Protein AF-A0A2U1PZA4-F1 (afdb_monomer_lite)

Radius of gyration: 22.3 Å; chains: 1; bounding box: 53×16×63 Å

Structure (mmCIF, N/CA/C/O backbone):
data_AF-A0A2U1PZA4-F1
#
_entry.id   AF-A0A2U1PZA4-F1
#
loop_
_atom_site.group_PDB
_atom_site.id
_atom_site.type_symbol
_atom_site.label_atom_id
_atom_site.label_alt_id
_atom_site.label_comp_id
_atom_site.label_asym_id
_atom_site.label_entity_id
_atom_site.label_seq_id
_atom_site.pdbx_PDB_ins_code
_atom_site.Cartn_x
_atom_site.Cartn_y
_atom_site.Cartn_z
_atom_site.occupancy
_atom_site.B_iso_or_equiv
_atom_site.auth_seq_id
_atom_site.auth_comp_id
_atom_site.auth_asym_id
_atom_site.auth_atom_id
_atom_site.pdbx_PDB_model_num
ATOM 1 N N . MET A 1 1 ? 28.148 1.406 -25.737 1.00 70.81 1 MET A N 1
ATOM 2 C CA . MET A 1 1 ? 27.296 2.391 -25.024 1.00 70.81 1 MET A CA 1
ATOM 3 C C . MET A 1 1 ? 25.909 1.840 -24.650 1.00 70.81 1 MET A C 1
ATOM 5 O O . MET A 1 1 ? 25.524 2.028 -23.500 1.00 70.81 1 MET A O 1
ATOM 9 N N . PRO A 1 2 ? 25.186 1.091 -25.512 1.00 79.25 2 PRO A N 1
ATOM 10 C CA . PRO A 1 2 ? 23.846 0.585 -25.169 1.00 79.25 2 PRO A CA 1
ATOM 11 C C . PRO A 1 2 ? 23.820 -0.432 -24.004 1.00 79.25 2 PRO A C 1
ATOM 13 O O . PRO A 1 2 ? 22.875 -0.420 -23.222 1.00 79.25 2 PRO A O 1
ATOM 16 N N . LYS A 1 3 ? 24.905 -1.209 -23.793 1.00 84.19 3 LYS A N 1
ATOM 17 C CA . LYS A 1 3 ? 25.097 -2.114 -22.619 1.00 84.19 3 LYS A CA 1
ATOM 18 C C . LYS A 1 3 ? 25.020 -1.372 -21.299 1.00 84.19 3 LYS A C 1
ATOM 20 O O . LYS A 1 3 ? 24.305 -1.799 -20.403 1.00 84.19 3 LYS A O 1
ATOM 25 N N . LEU A 1 4 ? 25.702 -0.235 -21.218 1.00 89.50 4 LEU A N 1
ATOM 26 C CA . LEU A 1 4 ? 25.713 0.591 -20.020 1.00 89.50 4 LEU A CA 1
ATOM 27 C C . LEU A 1 4 ? 24.340 1.227 -19.759 1.00 89.50 4 LEU A C 1
ATOM 29 O O . LEU A 1 4 ? 23.856 1.219 -18.635 1.00 89.50 4 LEU A O 1
ATOM 33 N N . LEU A 1 5 ? 23.675 1.735 -20.800 1.00 90.81 5 LEU A N 1
ATOM 34 C CA . LEU A 1 5 ? 22.343 2.324 -20.643 1.00 90.81 5 LEU A CA 1
ATOM 35 C C . LEU A 1 5 ? 21.302 1.277 -20.217 1.00 90.81 5 LEU A C 1
ATOM 37 O O . LEU A 1 5 ? 20.452 1.553 -19.371 1.00 90.81 5 LEU A O 1
ATOM 41 N N . PHE A 1 6 ? 21.385 0.064 -20.768 1.00 92.25 6 PHE A N 1
ATOM 42 C CA . PHE A 1 6 ? 20.501 -1.034 -20.395 1.00 92.25 6 PHE A CA 1
ATOM 43 C C . PHE A 1 6 ? 20.656 -1.417 -18.917 1.00 92.25 6 PHE A C 1
ATOM 45 O O . PHE A 1 6 ? 19.646 -1.549 -18.223 1.00 92.25 6 PHE A O 1
ATOM 52 N N . THR A 1 7 ? 21.895 -1.544 -18.423 1.00 92.81 7 THR A N 1
ATOM 53 C CA . THR A 1 7 ? 22.165 -1.883 -17.015 1.00 92.81 7 THR A CA 1
ATOM 54 C C . THR A 1 7 ? 21.759 -0.762 -16.061 1.00 92.81 7 THR A C 1
ATOM 56 O O . THR A 1 7 ? 21.191 -1.035 -15.006 1.00 92.81 7 THR A O 1
ATOM 59 N N . MET A 1 8 ? 21.952 0.508 -16.436 1.00 95.06 8 MET A N 1
ATOM 60 C CA . MET A 1 8 ? 21.462 1.647 -15.646 1.00 95.06 8 MET A CA 1
ATOM 61 C C . MET A 1 8 ? 19.935 1.623 -15.499 1.00 95.06 8 MET A C 1
ATOM 63 O O . MET A 1 8 ? 19.414 1.773 -14.392 1.00 95.06 8 MET A O 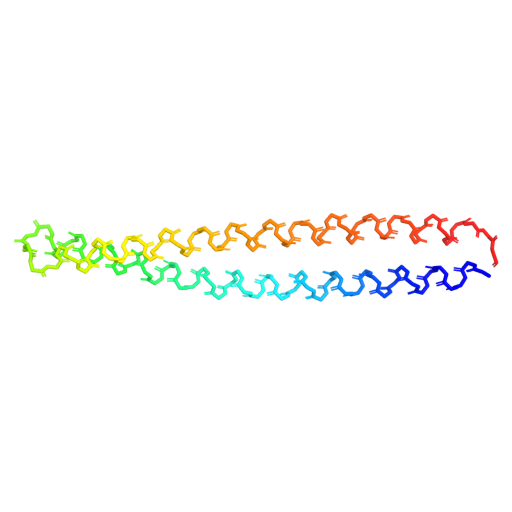1
ATOM 67 N N . LEU A 1 9 ? 19.213 1.380 -16.597 1.00 95.44 9 LEU A N 1
ATOM 68 C CA . LEU A 1 9 ? 17.757 1.236 -16.574 1.00 95.44 9 LEU A CA 1
ATOM 69 C C . LEU A 1 9 ? 17.321 0.012 -15.762 1.00 95.44 9 LEU A C 1
ATOM 71 O O . LEU A 1 9 ? 16.341 0.079 -15.023 1.00 95.44 9 LEU A O 1
ATOM 75 N N . GLU A 1 10 ? 18.046 -1.101 -15.855 1.00 95.81 10 GLU A N 1
ATOM 76 C CA . GLU A 1 10 ? 17.763 -2.291 -15.054 1.00 95.81 10 GLU A CA 1
ATOM 77 C C . GLU A 1 10 ? 17.889 -2.018 -13.554 1.00 95.81 10 GLU A C 1
ATOM 79 O O . GLU A 1 10 ? 16.988 -2.374 -12.789 1.00 95.81 10 GLU A O 1
ATOM 84 N N . ASN A 1 11 ? 18.947 -1.319 -13.145 1.00 96.88 11 ASN A N 1
ATOM 85 C CA . ASN A 1 11 ?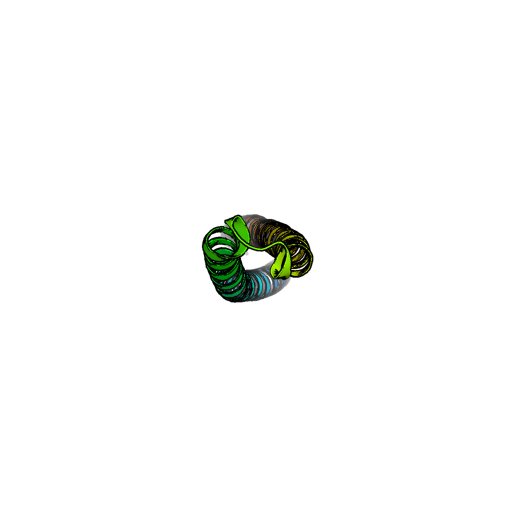 19.147 -0.918 -11.759 1.00 96.88 11 ASN A CA 1
ATOM 86 C C . ASN A 1 11 ? 18.025 0.012 -11.275 1.00 96.88 11 ASN A C 1
ATOM 88 O O . ASN A 1 11 ? 17.430 -0.251 -10.229 1.00 96.88 11 ASN A O 1
ATOM 92 N N . GLU A 1 12 ? 17.656 1.040 -12.054 1.00 96.94 12 GLU A N 1
ATOM 93 C CA . GLU A 1 12 ? 16.532 1.929 -11.711 1.00 96.94 12 GLU 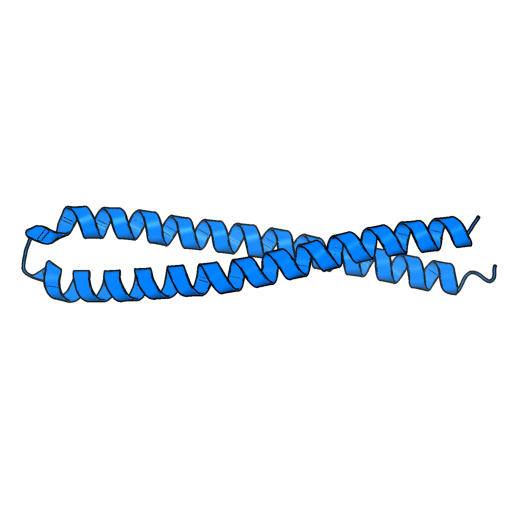A CA 1
ATOM 94 C C . GLU A 1 12 ? 15.223 1.132 -11.565 1.00 96.94 12 GLU A C 1
ATOM 96 O O . GLU A 1 12 ? 14.481 1.310 -10.596 1.00 96.94 12 GLU A O 1
ATOM 101 N N . ARG A 1 13 ? 14.951 0.199 -12.488 1.00 96.88 13 ARG A N 1
ATOM 102 C CA . ARG A 1 13 ? 13.765 -0.671 -12.446 1.00 96.88 13 ARG A CA 1
ATOM 103 C C . ARG A 1 13 ? 13.737 -1.520 -11.179 1.00 96.88 13 ARG A C 1
ATOM 105 O O . ARG A 1 13 ? 12.686 -1.642 -10.554 1.00 96.88 13 ARG A O 1
ATOM 112 N N . ASN A 1 14 ? 14.868 -2.116 -10.813 1.00 97.44 14 ASN A N 1
ATOM 113 C CA . ASN A 1 14 ? 14.971 -2.990 -9.649 1.00 97.44 14 ASN A CA 1
ATOM 114 C C . ASN A 1 14 ? 14.775 -2.206 -8.345 1.00 97.44 14 ASN A C 1
ATOM 116 O O . ASN A 1 14 ? 14.023 -2.659 -7.484 1.00 97.44 14 ASN A O 1
ATOM 120 N N . ILE A 1 15 ? 15.328 -0.992 -8.246 1.00 97.69 15 ILE A N 1
ATOM 121 C CA . ILE A 1 15 ? 15.081 -0.082 -7.116 1.00 97.69 15 ILE A CA 1
ATOM 122 C C . ILE A 1 15 ? 13.584 0.237 -6.999 1.00 97.69 15 ILE A C 1
ATOM 124 O O . ILE A 1 15 ? 13.005 0.107 -5.921 1.00 97.69 15 ILE A O 1
ATOM 128 N N . LYS A 1 16 ? 12.919 0.603 -8.107 1.00 97.44 16 LYS A N 1
ATOM 129 C CA . LYS A 1 16 ? 11.477 0.915 -8.085 1.00 97.44 16 LYS A CA 1
ATOM 130 C C . LYS A 1 16 ? 10.608 -0.296 -7.749 1.00 97.44 16 LYS A C 1
ATOM 132 O O . LYS A 1 16 ? 9.622 -0.132 -7.039 1.00 97.44 16 LYS A O 1
ATOM 137 N N . ARG A 1 17 ? 10.974 -1.500 -8.199 1.00 96.62 17 ARG A N 1
ATOM 138 C CA . ARG A 1 17 ? 10.299 -2.751 -7.807 1.00 96.62 17 ARG A CA 1
ATOM 139 C C . ARG A 1 17 ? 10.493 -3.075 -6.328 1.00 96.62 17 ARG A C 1
ATOM 141 O O . ARG A 1 17 ? 9.561 -3.548 -5.694 1.00 96.62 17 ARG A O 1
ATOM 148 N N . SER A 1 18 ? 11.683 -2.830 -5.782 1.00 97.75 18 SER A N 1
ATOM 149 C CA . SER A 1 18 ? 11.938 -3.032 -4.354 1.00 97.75 18 SER A CA 1
ATOM 150 C C . SER A 1 18 ? 11.076 -2.097 -3.505 1.00 97.75 18 SER A C 1
ATOM 152 O O . SER A 1 18 ? 10.379 -2.563 -2.610 1.00 97.75 18 SER A O 1
ATOM 154 N N . ALA A 1 19 ? 11.048 -0.805 -3.847 1.00 97.56 19 ALA A N 1
ATOM 155 C CA . ALA A 1 19 ? 10.210 0.178 -3.161 1.00 97.56 19 ALA A CA 1
ATOM 156 C C . ALA A 1 19 ? 8.709 -0.149 -3.284 1.00 97.56 19 ALA A C 1
ATOM 158 O O . ALA A 1 19 ? 7.971 -0.056 -2.312 1.00 97.56 19 ALA A O 1
ATOM 159 N N . GLU A 1 20 ? 8.247 -0.583 -4.461 1.00 98.00 20 GLU A N 1
ATOM 160 C CA . GLU A 1 20 ? 6.859 -1.019 -4.674 1.00 98.00 20 GLU A CA 1
ATOM 161 C C . GLU A 1 20 ? 6.462 -2.172 -3.741 1.00 98.00 20 GLU A C 1
ATOM 163 O O . GLU A 1 20 ? 5.410 -2.097 -3.105 1.00 98.00 20 GLU A O 1
ATOM 168 N N . LYS A 1 21 ? 7.321 -3.189 -3.596 1.00 97.88 21 LYS A N 1
ATOM 169 C CA . LYS A 1 21 ? 7.099 -4.304 -2.663 1.00 97.88 21 LYS A CA 1
ATOM 170 C C . LYS A 1 21 ? 7.041 -3.843 -1.210 1.00 97.88 21 LYS A C 1
ATOM 172 O O . LYS A 1 21 ? 6.196 -4.321 -0.457 1.00 97.88 21 LYS A O 1
ATOM 177 N N . GLU A 1 22 ? 7.919 -2.924 -0.823 1.00 98.12 22 GLU A N 1
ATOM 178 C CA . GLU A 1 22 ? 7.941 -2.355 0.525 1.00 98.12 22 GLU A CA 1
ATOM 179 C C . GLU A 1 22 ? 6.653 -1.578 0.825 1.00 98.12 22 GLU A C 1
ATOM 181 O O . GLU A 1 22 ? 6.016 -1.819 1.851 1.00 98.12 22 GLU A O 1
ATOM 186 N N . TYR A 1 23 ? 6.195 -0.735 -0.107 1.00 98.12 23 TYR A N 1
ATOM 187 C CA . TYR A 1 23 ? 4.909 -0.050 0.027 1.00 98.12 23 TYR A CA 1
ATOM 188 C C . TYR A 1 23 ? 3.744 -1.037 0.100 1.00 98.12 23 TYR A C 1
ATOM 190 O O . TYR A 1 23 ? 2.870 -0.874 0.944 1.00 98.12 23 TYR A O 1
ATOM 198 N N . SER A 1 24 ? 3.736 -2.088 -0.725 1.00 97.94 24 SER A N 1
ATOM 199 C CA . SER A 1 24 ? 2.712 -3.139 -0.668 1.00 97.94 24 SER A CA 1
ATOM 200 C C . SER A 1 24 ? 2.673 -3.846 0.690 1.00 97.94 24 SER A C 1
ATOM 202 O O . SER A 1 24 ? 1.586 -4.055 1.229 1.00 97.94 24 SER A O 1
ATOM 204 N N . LYS A 1 25 ? 3.837 -4.158 1.273 1.00 98.19 25 LYS A N 1
ATOM 205 C CA . LYS A 1 25 ? 3.929 -4.734 2.620 1.00 98.19 25 LYS A CA 1
ATOM 206 C C . LYS A 1 25 ? 3.357 -3.776 3.669 1.00 98.19 25 LYS A C 1
ATOM 208 O O . LYS A 1 25 ? 2.477 -4.173 4.427 1.00 98.19 25 LYS A O 1
ATOM 213 N N . LYS A 1 26 ? 3.793 -2.512 3.655 1.00 97.81 26 LYS A N 1
ATOM 214 C CA . LYS A 1 26 ? 3.350 -1.505 4.628 1.00 97.81 26 LYS A CA 1
ATOM 215 C C . LYS A 1 26 ? 1.848 -1.212 4.525 1.00 97.81 26 LYS A C 1
ATOM 217 O O . LYS A 1 26 ? 1.182 -1.089 5.543 1.00 97.81 26 LYS A O 1
ATOM 222 N N . ILE A 1 27 ? 1.286 -1.179 3.313 1.00 98.06 27 ILE A N 1
ATOM 223 C CA . ILE A 1 27 ? -0.170 -1.077 3.099 1.00 98.06 27 ILE A CA 1
ATOM 224 C C . ILE A 1 27 ? -0.897 -2.263 3.747 1.00 98.06 27 ILE A C 1
ATOM 226 O O . ILE A 1 27 ? -1.944 -2.078 4.361 1.00 98.06 27 ILE A O 1
ATOM 230 N N . GLY A 1 28 ? -0.367 -3.482 3.614 1.00 97.25 28 GLY A N 1
ATOM 231 C CA . GLY A 1 28 ? -0.940 -4.667 4.256 1.00 97.25 28 GLY A CA 1
ATOM 232 C C . GLY A 1 28 ? -0.963 -4.554 5.781 1.00 97.25 28 GLY A C 1
ATOM 233 O O . GLY A 1 28 ? -2.002 -4.784 6.394 1.00 97.25 28 GLY A O 1
ATOM 234 N N . GLU A 1 29 ? 0.154 -4.141 6.381 1.00 96.56 29 GLU A N 1
ATOM 235 C CA . GLU A 1 29 ? 0.272 -3.919 7.829 1.00 96.56 29 GLU A CA 1
ATOM 236 C C . GLU A 1 29 ? -0.699 -2.830 8.313 1.00 96.56 29 GLU A C 1
ATOM 238 O O . GLU A 1 29 ? -1.473 -3.060 9.243 1.00 96.56 29 GLU A O 1
ATOM 243 N N . MET A 1 30 ? -0.743 -1.684 7.630 1.00 96.12 30 MET A N 1
ATOM 244 C CA . MET A 1 30 ? -1.643 -0.576 7.968 1.00 96.12 30 MET A CA 1
ATOM 245 C C . MET A 1 30 ? -3.122 -0.952 7.842 1.00 96.12 30 MET A C 1
ATOM 247 O O . MET A 1 30 ? -3.916 -0.581 8.698 1.00 96.12 30 MET A O 1
ATOM 251 N N . ASN A 1 31 ? -3.510 -1.744 6.838 1.00 96.44 31 ASN A N 1
ATOM 252 C CA . ASN A 1 31 ? -4.894 -2.216 6.715 1.00 96.44 31 ASN A CA 1
ATOM 253 C C . ASN A 1 31 ? -5.324 -3.091 7.902 1.00 96.44 31 ASN A C 1
ATOM 255 O O . ASN A 1 31 ? -6.484 -3.042 8.311 1.00 96.44 31 ASN A O 1
ATOM 259 N N . ILE A 1 32 ? -4.406 -3.879 8.475 1.00 95.50 32 ILE A N 1
ATOM 260 C CA . ILE A 1 32 ? -4.686 -4.657 9.689 1.00 95.50 32 ILE A CA 1
ATOM 261 C C . ILE A 1 32 ? -4.930 -3.712 10.872 1.00 95.50 32 ILE A C 1
ATOM 263 O O . ILE A 1 32 ? -5.867 -3.932 11.640 1.00 95.50 32 ILE A O 1
ATOM 267 N N . HIS A 1 33 ? -4.114 -2.663 11.018 1.00 93.12 33 HIS A N 1
ATOM 268 C CA . HIS A 1 33 ? -4.291 -1.653 12.066 1.00 93.12 33 HIS A CA 1
ATOM 269 C C . HIS A 1 33 ? -5.608 -0.888 11.914 1.00 93.12 33 HIS A C 1
ATOM 271 O O . HIS A 1 33 ? -6.396 -0.864 12.861 1.00 93.12 33 HIS A O 1
ATOM 277 N N . LEU A 1 34 ? -5.896 -0.391 10.710 1.00 95.94 34 LEU A N 1
ATOM 278 C CA . LEU A 1 34 ? -7.134 0.308 10.384 1.00 95.94 34 LEU A CA 1
ATOM 279 C C . LEU A 1 34 ? -8.358 -0.553 10.710 1.00 95.94 34 LEU A C 1
ATOM 281 O O . LEU A 1 34 ? -9.303 -0.092 11.348 1.00 95.94 34 LEU A O 1
ATOM 285 N N . LYS A 1 35 ? -8.327 -1.836 10.325 1.00 95.69 35 LYS A N 1
ATOM 286 C CA . LYS A 1 35 ? -9.416 -2.774 10.606 1.00 95.69 35 LYS A CA 1
ATOM 287 C C . LYS A 1 35 ? -9.632 -2.957 12.109 1.00 95.69 35 LYS A C 1
ATOM 289 O O . LYS A 1 35 ? -10.765 -2.845 12.564 1.00 95.69 35 LYS A O 1
ATOM 294 N N . LYS A 1 36 ? -8.558 -3.169 12.876 1.00 94.38 36 LYS A N 1
ATOM 295 C CA . LYS A 1 36 ? -8.636 -3.286 14.341 1.00 94.38 36 LYS A CA 1
ATOM 296 C C . LYS A 1 36 ? -9.214 -2.023 14.981 1.00 94.38 36 LYS A C 1
ATOM 298 O O . LYS A 1 36 ? -10.113 -2.139 15.804 1.00 94.38 36 LYS A O 1
ATOM 303 N N . ARG A 1 37 ? -8.752 -0.829 14.587 1.00 93.19 37 ARG A N 1
ATOM 304 C CA . ARG A 1 37 ? -9.298 0.440 15.106 1.00 93.19 37 ARG A CA 1
ATOM 305 C C . ARG A 1 37 ? -10.766 0.623 14.728 1.00 93.19 37 ARG A C 1
ATOM 307 O O . ARG A 1 37 ? -11.556 1.023 15.573 1.00 93.19 37 ARG A O 1
ATOM 314 N N . SER A 1 38 ? -11.146 0.278 13.497 1.00 94.56 38 SER A N 1
ATOM 315 C CA . SER A 1 38 ? -12.541 0.319 13.040 1.00 94.56 38 SER A CA 1
ATOM 316 C C . SER A 1 38 ? -13.449 -0.600 13.863 1.00 94.56 38 SER A C 1
ATOM 318 O O . SER A 1 38 ? -14.574 -0.223 14.183 1.00 94.56 38 SER A O 1
ATOM 320 N N . ASP A 1 39 ? -12.968 -1.789 14.229 1.00 93.94 39 ASP A N 1
ATOM 321 C CA . ASP A 1 39 ? -13.731 -2.727 15.054 1.00 93.94 39 ASP A CA 1
ATOM 322 C C . ASP A 1 39 ? -13.892 -2.198 16.492 1.00 93.94 39 ASP A C 1
ATOM 324 O O . ASP A 1 39 ? -15.011 -2.173 17.002 1.00 93.94 39 ASP A O 1
ATOM 328 N N . VAL A 1 40 ? -12.831 -1.641 17.091 1.00 91.69 40 VAL A N 1
ATOM 329 C CA . VAL A 1 40 ? -12.912 -0.983 18.411 1.00 91.69 40 VAL A CA 1
ATOM 330 C C . VAL A 1 40 ? -13.850 0.229 18.384 1.00 91.69 40 VAL A C 1
ATOM 332 O O . VAL A 1 40 ? -14.648 0.397 19.302 1.00 91.69 40 VAL A O 1
ATOM 335 N N . LEU A 1 41 ? -13.816 1.056 17.332 1.00 91.19 41 LEU A N 1
ATOM 336 C CA . LEU A 1 41 ? -14.735 2.192 17.186 1.00 91.19 41 LEU A CA 1
ATOM 337 C C . LEU A 1 41 ? -16.200 1.750 17.204 1.00 91.19 41 LEU A C 1
ATOM 339 O O . LEU A 1 41 ? -17.015 2.394 17.855 1.00 91.19 41 LEU A O 1
ATOM 343 N N . LYS A 1 42 ? -16.531 0.644 16.530 1.00 90.50 42 LYS A N 1
ATOM 344 C CA . LYS A 1 42 ? -17.897 0.099 16.521 1.00 90.50 42 LYS A CA 1
ATOM 345 C C . LYS A 1 42 ? -18.313 -0.423 17.889 1.00 90.50 42 LYS A C 1
ATOM 347 O O . LYS A 1 42 ? -19.444 -0.197 18.304 1.00 90.50 42 LYS A O 1
ATOM 352 N N . GLU A 1 43 ? -17.416 -1.108 18.593 1.00 88.81 43 GLU A N 1
ATOM 353 C CA . GLU A 1 43 ? -17.682 -1.568 19.960 1.00 88.81 43 GLU A CA 1
ATOM 354 C C . GLU A 1 43 ? -17.913 -0.385 20.909 1.00 88.81 43 GLU A C 1
ATOM 356 O O . GLU A 1 43 ? -18.880 -0.384 21.673 1.00 88.81 43 GLU A O 1
ATOM 361 N N . LEU A 1 44 ? -17.081 0.655 20.811 1.00 86.00 44 LEU A N 1
ATOM 362 C CA . LEU A 1 44 ? -17.234 1.884 21.588 1.00 86.00 44 LEU A CA 1
ATOM 363 C C . LEU A 1 44 ? -18.499 2.660 21.223 1.00 86.00 44 LEU A C 1
ATOM 365 O O . LEU A 1 44 ? -19.093 3.259 22.108 1.00 86.00 44 LEU A O 1
ATOM 369 N N . GLU A 1 45 ? -18.943 2.645 19.969 1.00 84.50 45 GLU A N 1
ATOM 370 C CA . GLU A 1 45 ? -20.215 3.256 19.575 1.00 84.50 45 GLU A CA 1
ATOM 371 C C . GLU A 1 45 ? -21.398 2.519 20.222 1.00 84.50 45 GLU A C 1
ATOM 373 O O . GLU A 1 45 ? -22.277 3.147 20.806 1.00 84.50 45 GLU A O 1
ATOM 378 N N . VAL A 1 46 ? -21.375 1.182 20.234 1.00 82.06 46 VAL A N 1
ATOM 379 C CA . VAL A 1 46 ? -22.420 0.358 20.869 1.00 82.06 46 VAL A CA 1
ATOM 380 C C . VAL A 1 46 ? -22.450 0.538 22.393 1.00 82.06 46 VAL A C 1
ATOM 382 O O . VAL A 1 46 ? -23.523 0.700 22.972 1.00 82.06 46 VAL A O 1
ATOM 385 N N . ILE A 1 47 ? -21.289 0.518 23.054 1.00 76.94 47 ILE A N 1
ATOM 386 C CA . ILE A 1 47 ? -21.177 0.633 24.519 1.00 76.94 47 ILE A CA 1
ATOM 387 C C . ILE A 1 47 ? -21.375 2.094 24.966 1.00 76.94 47 ILE A C 1
ATOM 389 O O . ILE A 1 47 ? -22.124 2.386 25.904 1.00 76.94 47 ILE A O 1
ATOM 393 N N . GLY A 1 48 ? -20.721 3.019 24.266 1.00 63.06 48 GLY A N 1
ATOM 394 C CA . GLY A 1 48 ? -20.664 4.453 24.547 1.00 63.06 48 GLY A CA 1
ATOM 395 C C . GLY A 1 48 ? -21.926 5.230 24.177 1.00 63.06 48 GLY A C 1
ATOM 396 O O . GLY A 1 48 ? -22.141 6.296 24.746 1.00 63.06 48 GLY A O 1
ATOM 397 N N . CYS A 1 49 ? -22.831 4.689 23.348 1.00 56.62 49 CYS A N 1
ATOM 398 C CA . CYS A 1 49 ? -24.163 5.278 23.127 1.00 56.62 49 CYS A CA 1
ATOM 399 C C . CYS A 1 49 ? -24.986 5.452 24.422 1.00 56.62 49 CYS A C 1
ATOM 401 O O . CYS A 1 49 ? -25.985 6.168 24.417 1.00 56.62 49 CYS A O 1
ATOM 403 N N . SER A 1 50 ? -24.583 4.809 25.525 1.00 59.00 50 SER A N 1
ATOM 404 C CA . SER A 1 50 ? -25.271 4.857 26.822 1.00 59.00 50 SER A CA 1
ATOM 405 C C . SER A 1 50 ? -24.501 5.582 27.932 1.00 59.00 50 SER A C 1
ATOM 407 O O . SER A 1 50 ? -25.088 5.913 28.961 1.00 59.00 50 SER A O 1
ATOM 409 N N . THR A 1 51 ? -23.197 5.821 27.759 1.00 61.03 51 THR A N 1
ATOM 410 C CA . THR A 1 51 ? -22.321 6.317 28.828 1.00 61.03 51 THR A CA 1
ATOM 411 C C . THR A 1 51 ? -21.289 7.301 28.277 1.00 61.03 51 THR A C 1
ATOM 413 O O . THR A 1 51 ? -20.417 6.933 27.495 1.00 61.03 51 THR A O 1
ATOM 416 N N . ASP A 1 52 ? -21.326 8.552 28.755 1.00 74.69 52 ASP A N 1
ATOM 417 C CA . ASP A 1 52 ? -20.350 9.614 28.424 1.00 74.69 52 ASP A CA 1
ATOM 418 C C . ASP A 1 52 ? -18.892 9.261 28.799 1.00 74.69 52 ASP A C 1
ATOM 420 O O . ASP A 1 52 ? -17.955 9.971 28.441 1.00 74.69 52 ASP A O 1
ATOM 424 N N . ILE A 1 53 ? -18.695 8.141 29.498 1.00 75.00 53 ILE A N 1
ATOM 425 C CA . ILE A 1 53 ? -17.428 7.644 30.043 1.00 75.00 53 ILE A CA 1
ATOM 426 C C . ILE A 1 53 ? -16.360 7.453 28.953 1.00 75.00 53 ILE A C 1
ATOM 428 O O . ILE A 1 53 ? -15.184 7.695 29.207 1.00 75.00 53 ILE A O 1
ATOM 432 N N . PHE A 1 54 ? -16.749 7.049 27.739 1.00 81.44 54 PHE A N 1
ATOM 433 C CA . PHE A 1 54 ? -15.801 6.726 26.661 1.00 81.44 54 PHE A CA 1
ATOM 434 C C . PHE A 1 54 ? -15.720 7.775 25.551 1.00 81.44 54 PHE A C 1
ATOM 436 O O . PHE A 1 54 ? -15.028 7.562 24.555 1.00 81.44 54 PHE A O 1
ATOM 443 N N . LYS A 1 55 ? -16.398 8.915 25.708 1.00 82.88 55 LYS A N 1
ATOM 444 C CA . LYS A 1 55 ? -16.52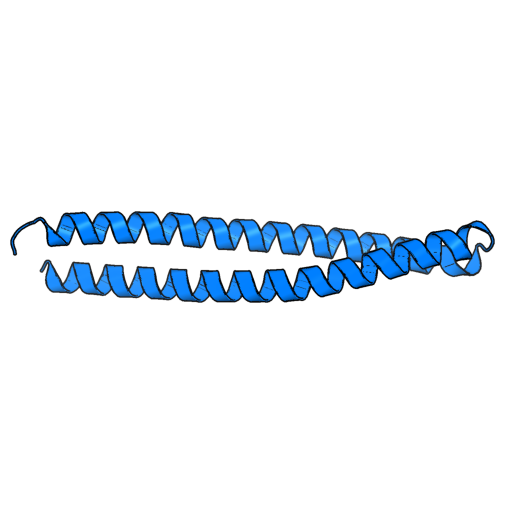3 9.921 24.648 1.00 82.88 55 LYS A CA 1
ATOM 445 C C . LYS A 1 55 ? -15.170 10.467 24.180 1.00 82.88 55 LYS A C 1
ATOM 447 O O . LYS A 1 55 ? -14.944 10.583 22.981 1.00 82.88 55 LYS A O 1
ATOM 452 N N . GLU A 1 56 ? -14.264 10.758 25.110 1.00 85.69 56 GLU A N 1
ATOM 453 C CA . GLU A 1 56 ? -12.926 11.275 24.789 1.00 85.69 56 GLU A CA 1
ATOM 454 C C . GLU A 1 56 ? -12.078 10.243 24.027 1.00 85.69 56 GLU A C 1
ATOM 456 O O . GLU A 1 56 ? -11.494 10.562 22.994 1.00 85.69 56 GLU A O 1
ATOM 461 N N . TYR A 1 57 ? -12.081 8.983 24.474 1.00 85.25 57 TYR A N 1
ATOM 462 C CA . TYR A 1 57 ? -11.375 7.890 23.797 1.00 85.25 57 TYR A CA 1
ATOM 463 C C . TYR A 1 57 ? -11.929 7.605 22.401 1.00 85.25 57 TYR A C 1
ATOM 465 O O . TYR A 1 57 ? -11.167 7.321 21.481 1.00 85.25 57 TYR A O 1
ATOM 473 N N . TYR A 1 58 ? -13.247 7.689 22.237 1.00 87.88 58 TYR A N 1
ATOM 474 C CA . TYR A 1 58 ? -13.903 7.496 20.950 1.00 87.88 58 TYR A CA 1
ATOM 475 C C . TYR A 1 58 ? -13.506 8.579 19.938 1.00 87.88 58 TYR A C 1
ATOM 477 O O . TYR A 1 58 ? -13.163 8.258 18.800 1.00 87.88 58 TYR A O 1
ATOM 485 N N . GLU A 1 59 ? -13.489 9.849 20.352 1.00 89.12 59 GLU A N 1
ATOM 486 C CA . GLU A 1 59 ? -13.058 10.947 19.481 1.00 89.12 59 GLU A CA 1
ATOM 487 C C . GLU A 1 59 ? -11.556 10.879 19.164 1.00 89.12 59 GLU A C 1
ATOM 489 O O . GLU A 1 59 ? -11.174 11.069 18.010 1.00 89.12 59 GLU A O 1
ATOM 494 N N . LEU A 1 60 ? -10.705 10.507 20.129 1.00 90.69 60 LEU A N 1
ATOM 495 C CA . LEU A 1 60 ? -9.282 10.262 19.867 1.00 90.69 60 LEU A CA 1
ATOM 496 C C . LEU A 1 60 ? -9.087 9.147 18.826 1.00 90.69 60 LEU A C 1
ATOM 498 O O . LEU A 1 60 ? -8.365 9.319 17.845 1.00 90.69 60 LEU A O 1
ATOM 502 N N . LEU A 1 61 ? -9.776 8.018 19.004 1.00 91.75 61 LEU A N 1
ATOM 503 C CA . LEU A 1 61 ? -9.645 6.859 18.125 1.00 91.75 61 LEU A CA 1
ATOM 504 C C . LEU A 1 61 ? -10.172 7.134 16.707 1.00 91.75 61 LEU A C 1
ATOM 506 O O . LEU A 1 61 ? -9.650 6.577 15.741 1.00 91.75 61 LEU A O 1
ATOM 510 N N . LYS A 1 62 ? -11.179 8.006 16.553 1.00 92.00 62 LYS A N 1
ATOM 511 C CA . LYS A 1 62 ? -11.627 8.484 15.235 1.00 92.00 62 LYS A CA 1
ATOM 512 C C . LYS A 1 62 ? -10.523 9.232 14.503 1.00 92.00 62 LYS A C 1
ATOM 514 O O . LYS A 1 62 ? -10.293 8.952 13.329 1.00 92.00 62 LYS A O 1
ATOM 519 N N . VAL A 1 63 ? -9.842 10.150 15.189 1.00 94.31 63 VAL A N 1
ATOM 520 C CA . VAL A 1 63 ? -8.730 10.913 14.604 1.00 94.31 63 VAL A CA 1
ATOM 521 C C . VAL A 1 63 ? -7.622 9.960 14.165 1.00 94.31 63 VAL A C 1
ATOM 523 O O . VAL A 1 63 ? -7.205 9.998 13.010 1.00 94.31 63 VAL A O 1
ATOM 526 N N . GLU A 1 64 ? -7.222 9.031 15.033 1.00 93.31 64 GLU A N 1
ATOM 527 C CA . GLU A 1 64 ? -6.225 8.009 14.700 1.00 93.31 64 GLU A CA 1
ATOM 528 C C . GLU A 1 64 ? -6.660 7.125 13.516 1.00 93.31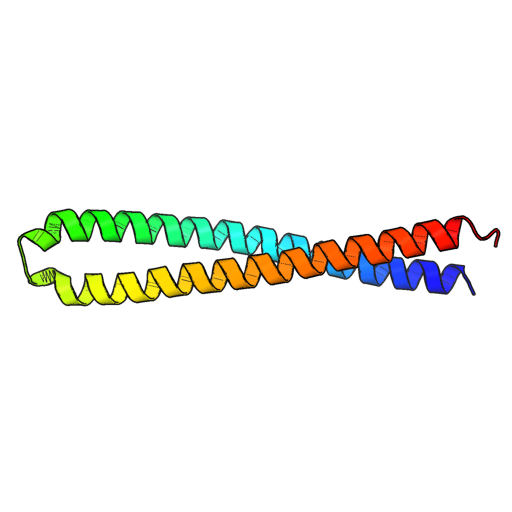 64 GLU A C 1
ATOM 530 O O . GLU A 1 64 ? -5.843 6.740 12.679 1.00 93.31 64 GLU A O 1
ATOM 535 N N . HIS A 1 65 ? -7.945 6.776 13.420 1.00 94.44 65 HIS A N 1
ATOM 536 C CA . HIS A 1 65 ? -8.478 6.015 12.290 1.00 94.44 65 HIS A CA 1
ATOM 537 C C . HIS A 1 65 ? -8.415 6.822 10.982 1.00 94.44 65 HIS A C 1
ATOM 539 O O . HIS A 1 65 ? -8.063 6.276 9.938 1.00 94.44 65 HIS A O 1
ATOM 545 N N . GLU A 1 66 ? -8.726 8.120 11.006 1.00 95.44 66 GLU A N 1
ATOM 546 C CA . GLU A 1 66 ? -8.574 8.991 9.833 1.00 95.44 66 GLU A CA 1
ATOM 547 C C . GLU A 1 66 ? -7.111 9.153 9.402 1.00 95.44 66 GLU A C 1
ATOM 549 O O . GLU A 1 66 ? -6.819 9.208 8.204 1.00 95.44 66 GLU A O 1
ATOM 554 N N . GLU A 1 67 ? -6.184 9.230 10.356 1.00 95.06 67 GLU A N 1
ATOM 555 C CA . GLU A 1 67 ? -4.748 9.288 10.078 1.00 95.06 67 GLU A CA 1
ATOM 556 C C . GLU A 1 67 ? -4.246 8.009 9.401 1.00 95.06 67 GLU A C 1
ATOM 558 O O . GLU A 1 67 ? -3.531 8.097 8.399 1.00 95.06 67 GLU A O 1
ATOM 563 N N . ASP A 1 68 ? -4.692 6.834 9.858 1.00 94.56 68 ASP A N 1
ATOM 564 C CA . ASP A 1 68 ? -4.380 5.556 9.207 1.00 94.56 68 ASP A CA 1
ATOM 565 C C . ASP A 1 68 ? -4.849 5.532 7.747 1.00 94.56 68 ASP A C 1
ATOM 567 O O . ASP A 1 68 ? -4.106 5.096 6.864 1.00 94.56 68 ASP A O 1
ATOM 571 N N . VAL A 1 69 ? -6.070 6.014 7.473 1.00 96.75 69 VAL A N 1
ATOM 572 C CA . VAL A 1 69 ? -6.605 6.093 6.102 1.00 96.75 69 VAL A CA 1
ATOM 573 C C . VAL A 1 69 ? -5.717 6.983 5.235 1.00 96.75 69 VAL A C 1
ATOM 575 O O . VAL A 1 69 ? -5.294 6.558 4.158 1.00 96.75 69 VAL A O 1
ATOM 578 N N . LYS A 1 70 ? -5.372 8.183 5.717 1.00 97.25 70 LYS A N 1
ATOM 579 C CA . LYS A 1 70 ? -4.505 9.127 4.990 1.00 97.25 70 LYS A CA 1
ATOM 580 C C . LYS A 1 70 ? -3.117 8.539 4.726 1.00 97.25 70 LYS A C 1
ATOM 582 O O . LYS A 1 70 ? -2.556 8.725 3.642 1.00 97.25 70 LYS A O 1
ATOM 587 N N . GLU A 1 71 ? -2.546 7.814 5.687 1.00 96.25 71 GLU A N 1
ATOM 588 C CA . GLU A 1 71 ? -1.261 7.141 5.490 1.00 96.25 71 GLU A CA 1
ATOM 589 C C . GLU A 1 71 ? -1.366 6.028 4.437 1.00 96.25 71 GLU A C 1
ATOM 591 O O . GLU A 1 71 ? -0.509 5.943 3.548 1.00 96.25 71 GLU A O 1
ATOM 596 N N . ILE A 1 72 ? -2.424 5.211 4.477 1.00 97.69 72 ILE A N 1
ATOM 597 C CA . ILE A 1 72 ? -2.673 4.167 3.473 1.00 97.69 72 ILE A CA 1
ATOM 598 C C . ILE A 1 72 ? -2.800 4.781 2.076 1.00 97.69 72 ILE A C 1
ATOM 600 O O . ILE A 1 72 ? -2.146 4.301 1.147 1.00 97.69 72 ILE A O 1
ATOM 604 N N . GLU A 1 73 ? -3.575 5.854 1.916 1.00 98.00 73 GLU A N 1
ATOM 605 C CA . GLU A 1 73 ? -3.718 6.573 0.643 1.00 98.00 73 GLU A CA 1
ATOM 606 C C . GLU A 1 73 ? -2.362 7.077 0.126 1.00 98.00 73 GLU A C 1
ATOM 608 O O . GLU A 1 73 ? -1.985 6.803 -1.019 1.00 98.00 73 GLU A O 1
ATOM 613 N N . SER A 1 74 ? -1.558 7.702 0.995 1.00 98.12 74 SER A N 1
ATOM 614 C CA . SER A 1 74 ? -0.203 8.154 0.650 1.00 98.12 74 SER A CA 1
ATOM 615 C C . SER A 1 74 ? 0.693 7.008 0.165 1.00 98.12 74 SER A C 1
ATOM 617 O O . SER A 1 74 ? 1.466 7.157 -0.791 1.00 98.12 74 SER A O 1
ATOM 619 N N . LEU A 1 75 ? 0.616 5.842 0.812 1.00 98.19 75 LEU A N 1
ATOM 620 C CA . LEU A 1 75 ? 1.381 4.661 0.415 1.00 98.19 75 LEU A CA 1
ATOM 621 C C . LEU A 1 75 ? 0.896 4.089 -0.921 1.00 98.19 75 LEU A C 1
ATOM 623 O O . LEU A 1 75 ? 1.722 3.688 -1.747 1.00 98.19 75 LEU A O 1
ATOM 627 N N . VAL A 1 76 ? -0.417 4.078 -1.161 1.00 98.19 76 VAL A N 1
ATOM 628 C CA . VAL A 1 76 ? -1.012 3.642 -2.431 1.00 98.19 76 VAL A CA 1
ATOM 629 C C . VAL A 1 76 ? -0.527 4.521 -3.585 1.00 98.19 76 VAL A C 1
ATOM 631 O O . VAL A 1 76 ? -0.110 3.985 -4.618 1.00 98.19 76 VAL A O 1
ATOM 634 N N . ASP A 1 77 ? -0.478 5.839 -3.399 1.00 98.31 77 ASP A N 1
ATOM 635 C CA . ASP A 1 77 ? 0.027 6.776 -4.406 1.00 98.31 77 ASP A CA 1
ATOM 636 C C . ASP A 1 77 ? 1.512 6.558 -4.712 1.00 98.31 77 ASP A C 1
ATOM 638 O O . ASP A 1 77 ? 1.918 6.471 -5.881 1.00 98.31 77 ASP A O 1
ATOM 642 N N . LYS A 1 78 ? 2.337 6.388 -3.672 1.00 98.06 78 LYS A N 1
ATOM 643 C CA . LYS A 1 78 ? 3.769 6.075 -3.817 1.00 98.06 78 LYS A CA 1
ATOM 644 C C . LYS A 1 78 ? 3.986 4.749 -4.549 1.00 98.06 78 LYS A C 1
ATOM 646 O O . LYS A 1 78 ? 4.827 4.668 -5.456 1.00 98.06 78 LYS A O 1
ATOM 651 N N . ARG A 1 79 ? 3.195 3.722 -4.223 1.00 98.06 79 ARG A N 1
ATOM 652 C CA . ARG A 1 79 ? 3.206 2.430 -4.922 1.00 98.06 79 ARG A CA 1
ATOM 653 C C . ARG A 1 79 ? 2.846 2.605 -6.396 1.00 98.06 79 ARG A C 1
ATOM 655 O O . ARG A 1 79 ? 3.572 2.126 -7.271 1.00 98.06 79 ARG A O 1
ATOM 662 N N . LEU A 1 80 ? 1.772 3.337 -6.694 1.00 97.88 80 LEU A N 1
ATOM 663 C CA . LEU A 1 80 ? 1.324 3.595 -8.062 1.00 97.88 80 LEU A CA 1
ATOM 664 C C . LEU A 1 80 ? 2.389 4.344 -8.877 1.00 97.88 80 LEU A C 1
ATOM 666 O O . LEU A 1 80 ? 2.619 4.019 -10.047 1.00 97.88 80 LEU A O 1
ATOM 670 N N . ALA A 1 81 ? 3.079 5.310 -8.270 1.00 97.88 81 ALA A N 1
ATOM 671 C CA . ALA A 1 81 ? 4.190 6.015 -8.900 1.00 97.88 81 ALA A CA 1
ATOM 672 C C . ALA A 1 81 ? 5.347 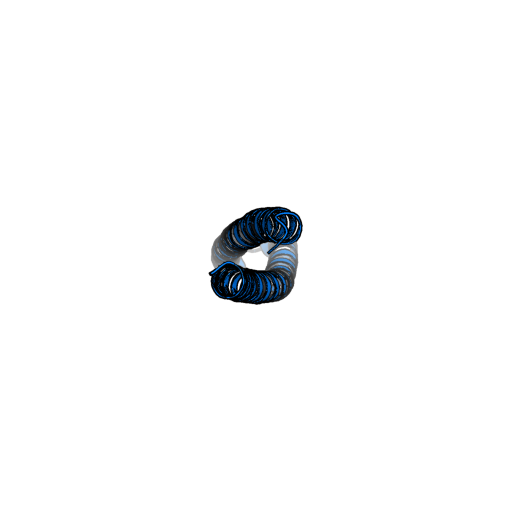5.062 -9.256 1.00 97.88 81 ALA A C 1
ATOM 674 O O . ALA A 1 81 ? 5.878 5.127 -10.372 1.00 97.88 81 ALA A O 1
ATOM 675 N N . CYS A 1 82 ? 5.692 4.123 -8.367 1.00 97.62 82 CYS A N 1
ATOM 676 C CA . CYS A 1 82 ? 6.707 3.100 -8.637 1.00 97.62 82 CYS A CA 1
ATOM 677 C C . CYS A 1 82 ? 6.310 2.177 -9.793 1.00 97.62 82 CYS A C 1
ATOM 679 O O . CYS A 1 82 ? 7.129 1.918 -10.681 1.00 97.62 82 CYS A O 1
ATOM 681 N N . VAL A 1 83 ? 5.049 1.738 -9.844 1.00 97.00 83 VAL A N 1
ATOM 682 C CA . VAL A 1 83 ? 4.519 0.908 -10.940 1.00 97.00 83 VAL A CA 1
ATOM 683 C C . VAL A 1 83 ? 4.577 1.659 -12.271 1.00 97.00 83 VAL A C 1
ATOM 685 O O . VAL A 1 83 ? 5.121 1.146 -13.255 1.00 97.00 83 VAL A O 1
ATOM 688 N N . LYS A 1 84 ? 4.090 2.909 -12.304 1.00 97.81 84 LYS A N 1
ATOM 689 C CA . LYS A 1 84 ? 4.150 3.772 -13.497 1.00 97.81 84 LYS A CA 1
ATOM 690 C C . LYS A 1 84 ? 5.588 3.929 -13.989 1.00 97.81 84 LYS A C 1
ATOM 692 O O . LYS A 1 84 ? 5.842 3.845 -15.195 1.00 97.81 84 LYS A O 1
ATOM 697 N N . ARG A 1 85 ? 6.542 4.129 -13.074 1.00 96.19 85 ARG A N 1
ATOM 698 C CA . ARG A 1 85 ? 7.947 4.306 -13.443 1.00 96.19 85 ARG A CA 1
ATOM 699 C C . ARG A 1 85 ? 8.592 3.010 -13.935 1.00 96.19 85 ARG A C 1
ATOM 701 O O . ARG A 1 85 ? 9.229 3.028 -14.984 1.00 96.19 85 ARG A O 1
ATOM 708 N N . THR A 1 86 ? 8.332 1.890 -13.267 1.00 97.38 86 THR A N 1
ATOM 709 C CA . THR A 1 86 ? 8.765 0.546 -13.689 1.00 97.38 86 THR A CA 1
ATOM 710 C C . THR A 1 86 ? 8.285 0.226 -15.105 1.00 97.38 86 THR A C 1
ATOM 712 O O . THR A 1 86 ? 9.066 -0.255 -15.928 1.00 97.38 86 THR A O 1
ATOM 715 N N . ARG A 1 87 ? 7.025 0.550 -15.430 1.00 96.81 87 ARG A N 1
ATOM 716 C CA . ARG A 1 87 ? 6.469 0.366 -16.779 1.00 96.81 87 ARG A CA 1
ATOM 717 C C . ARG A 1 87 ? 7.202 1.214 -17.818 1.00 96.81 87 ARG A C 1
ATOM 719 O O . ARG A 1 87 ? 7.590 0.682 -18.853 1.00 96.81 87 ARG A O 1
ATOM 726 N N . LYS A 1 88 ? 7.447 2.501 -17.532 1.00 97.56 88 LYS A N 1
ATOM 727 C CA . LYS A 1 88 ? 8.223 3.385 -18.425 1.00 97.56 88 LYS A CA 1
ATOM 728 C C . LYS A 1 88 ? 9.622 2.827 -18.701 1.00 97.56 88 LYS A C 1
ATOM 730 O O . LYS A 1 88 ? 10.014 2.751 -19.861 1.00 97.56 88 LYS A O 1
ATOM 735 N N . ILE A 1 89 ? 10.336 2.406 -17.657 1.00 96.69 89 ILE A N 1
ATOM 736 C CA . ILE A 1 89 ? 11.689 1.849 -17.783 1.00 96.69 89 ILE A CA 1
ATOM 737 C C . ILE A 1 89 ? 11.674 0.556 -18.602 1.00 96.69 89 ILE A C 1
ATOM 739 O O . ILE A 1 89 ? 12.475 0.398 -19.518 1.00 96.69 89 ILE A O 1
ATOM 743 N N . THR A 1 90 ? 10.716 -0.335 -18.340 1.00 95.12 90 THR A N 1
ATOM 744 C CA . THR A 1 90 ? 10.568 -1.592 -19.090 1.00 95.12 90 THR A CA 1
ATOM 745 C C . THR A 1 90 ? 10.345 -1.319 -20.580 1.00 95.12 90 THR A C 1
ATOM 747 O O . THR A 1 90 ? 11.001 -1.925 -21.423 1.00 95.12 90 THR A O 1
ATOM 750 N N . THR A 1 91 ? 9.493 -0.348 -20.928 1.00 95.94 91 THR A N 1
ATOM 751 C CA . THR A 1 91 ? 9.297 0.067 -22.326 1.00 95.94 91 THR A CA 1
ATOM 752 C C . THR A 1 91 ? 10.587 0.595 -22.959 1.00 95.94 91 THR A C 1
ATOM 754 O O . THR A 1 91 ? 10.866 0.287 -24.116 1.00 95.94 91 THR A O 1
ATOM 757 N N . MET A 1 92 ? 11.386 1.380 -22.226 1.00 94.44 92 MET A N 1
ATOM 758 C CA . MET A 1 92 ? 12.679 1.879 -22.715 1.00 94.44 92 MET A CA 1
ATOM 759 C C . MET A 1 92 ? 13.668 0.736 -22.959 1.00 94.44 92 MET A C 1
ATOM 761 O O . MET A 1 92 ? 14.289 0.696 -24.017 1.00 94.44 92 MET A O 1
ATOM 765 N N . GLN A 1 93 ? 13.761 -0.226 -22.038 1.00 92.81 93 GLN A N 1
ATOM 766 C CA . GLN A 1 93 ? 14.615 -1.406 -22.193 1.00 92.81 93 GLN A CA 1
ATOM 767 C C . GLN A 1 93 ? 14.218 -2.251 -23.408 1.00 92.81 93 GLN A C 1
ATOM 769 O O . GLN A 1 93 ? 15.089 -2.668 -24.163 1.00 92.81 93 GLN A O 1
ATOM 774 N N . VAL A 1 94 ? 12.917 -2.455 -23.645 1.00 92.62 94 VAL A N 1
ATOM 775 C CA . VAL A 1 94 ? 12.425 -3.177 -24.833 1.00 92.62 94 VAL A CA 1
ATOM 776 C C . VAL A 1 94 ? 12.795 -2.445 -26.123 1.00 92.62 94 VAL A C 1
ATOM 778 O O . VAL A 1 94 ? 13.175 -3.086 -27.098 1.00 92.62 94 VAL A O 1
ATOM 781 N N . LYS A 1 95 ? 12.697 -1.110 -26.151 1.00 91.62 95 LYS A N 1
ATOM 782 C CA . LYS A 1 95 ? 13.112 -0.317 -27.318 1.00 91.62 95 LYS A CA 1
ATOM 783 C C . LYS A 1 95 ? 14.615 -0.426 -27.567 1.00 91.62 95 LYS A C 1
ATOM 785 O O . LYS A 1 95 ? 15.006 -0.655 -28.703 1.00 91.62 95 LYS A O 1
ATOM 790 N N . LEU A 1 96 ? 15.428 -0.315 -26.516 1.00 89.44 96 LEU A N 1
ATOM 791 C CA . LEU A 1 96 ? 16.883 -0.462 -26.606 1.00 89.44 96 LEU A CA 1
ATOM 792 C C . LEU A 1 96 ? 17.292 -1.859 -27.073 1.00 89.44 96 LEU A C 1
ATOM 794 O O . LEU A 1 96 ? 18.166 -1.975 -27.915 1.00 89.44 96 LEU A O 1
ATOM 798 N N . ALA A 1 97 ? 16.627 -2.910 -26.591 1.00 87.38 97 ALA A N 1
ATOM 799 C CA . ALA A 1 97 ? 16.915 -4.280 -27.008 1.00 87.38 97 ALA A CA 1
ATOM 800 C C . ALA A 1 97 ? 16.642 -4.530 -28.504 1.00 87.38 97 ALA A C 1
ATOM 802 O O . ALA A 1 97 ? 17.275 -5.399 -29.092 1.00 87.38 97 ALA A O 1
ATOM 803 N N . LYS A 1 98 ? 15.711 -3.776 -29.109 1.00 88.00 98 LYS A N 1
ATOM 804 C CA . LYS A 1 98 ? 15.375 -3.846 -30.542 1.00 88.00 98 LYS A CA 1
ATOM 805 C C . LYS A 1 98 ? 16.290 -3.005 -31.435 1.00 88.00 98 LYS A C 1
ATOM 807 O O . LYS A 1 98 ? 16.256 -3.175 -32.647 1.00 88.00 98 LYS A O 1
ATOM 812 N N . MET A 1 99 ? 17.042 -2.067 -30.865 1.00 83.25 99 MET A N 1
ATOM 813 C CA . MET A 1 99 ? 18.052 -1.312 -31.598 1.00 83.25 99 MET A CA 1
ATOM 814 C C . MET A 1 99 ? 19.287 -2.199 -31.683 1.00 83.25 99 MET A C 1
ATOM 816 O O . MET A 1 99 ? 20.080 -2.141 -30.760 1.00 83.25 99 MET A O 1
ATOM 820 N N . GLU A 1 100 ? 19.395 -3.062 -32.701 1.00 61.50 100 GLU A N 1
ATOM 821 C CA . GLU A 1 100 ? 20.551 -3.953 -32.925 1.00 61.50 100 GLU A CA 1
ATOM 822 C C . GLU A 1 100 ? 21.882 -3.246 -32.589 1.00 61.50 100 GLU A C 1
ATOM 824 O O . GLU A 1 100 ? 22.150 -2.142 -33.068 1.00 61.50 100 GLU A O 1
ATOM 829 N N . TRP A 1 101 ? 22.663 -3.845 -31.688 1.00 65.94 101 TRP A N 1
ATOM 830 C CA . TRP A 1 101 ? 23.780 -3.236 -30.962 1.00 65.94 101 TRP A CA 1
ATOM 831 C C . TRP A 1 101 ? 24.864 -4.257 -30.657 1.00 65.94 101 TRP A C 1
ATOM 833 O O . TRP A 1 101 ? 24.521 -5.431 -30.389 1.00 65.94 101 TRP A O 1
#

Organism: Artemisia annua (NCBI:txid35608)

Secondary structure (DSSP, 8-state):
-HHHHHHHHHHHHHHHHHHHHHHHHHHHHHHHHHHHHHHHHHHHHHHHTT-GGGHHHHHHHHHHHHHHHHHHHHHHHHHHHHHHHHHHHHHHHHHHHHS--

Sequence (101 aa):
MPKLLFTMLENERNIKRSAEKEYSKKIGEMNIHLKKRSDVLKELEVIGCSTDIFKEYYELLKVEHEEDVKEIESLVDKRLACVKRTRKITTMQVKLAKMEW

Foldseek 3Di:
DLVVVLVVLVVLLVVLVVLLVVLVVVLVVLVVVLVVLVVVLVVCCVVVVVPVVCVVVNVVSVVVSVVSVVVSVVSVVSSVVSVVSSVVSVVVSVVSVPPDD

pLDDT: mean 91.17, std 9.57, range [56.62, 98.31]